Protein AF-A0A562FRX5-F1 (afdb_monomer)

Mean predicted aligned error: 10.09 Å

Radius of gyration: 24.84 Å; Cα contacts (8 Å, |Δi|>4): 226; chains: 1; bounding box: 66×27×72 Å

Sequence (144 aa):
MSGSRTISERTLYAISLVVAALFLCNIYYQLHIAPNWQWGPALDKMPKHMLTDFRAEVYENGKGGYAAGEYIASDAEYNKDLFPEFADGVNANSELVQPLIGDGRTVVAVHKLTVNGSEQTVVDVYHIGPRGGRIDNIQRYIAQ

Nearest PDB structures (foldseek):
  3f40-assembly1_A-2  TM=7.645E-01  e=2.558E-05  Cytophaga hutchinsonii ATCC 33406
  5u35-assembly1_B  TM=6.346E-01  e=2.297E-03  synthetic construct
  5ts4-assembly3_C  TM=6.983E-01  e=3.135E-02  synthetic construct
  6w3w-assembly1_A  TM=5.668E-01  e=8.809E-02  synthetic construct
  3fka-assembly1_D  TM=5.712E-01  e=6.908E-02  Ruegeria pomeroyi DSS-3

Foldseek 3Di:
DPDPDDDDPVVVVVVVVVVVVVVVVVVVCCVPPNVPAAAAPPPPHDLLVLVVVLCCCQAVVQNLCVSCVGAADPQADDDVVVCPSSDHPWNKHKDFPDRWDDDHQKIKTFIFIAGPNDTWTKIKIFGADPPRRHTRYIDIDTDD

Secondary structure (DSSP, 8-state):
--------HHHHHHHHHHHHHHHHHHHHHHHHTS--S---TTTTS-HHHHHHHHHIIIIIS-BHHHHHHHHEEEEEE--GGG-GGGSBT--EEEEESSPPEEETTEEEEEEEEEETTEEEEEEEEEEE-TTTT-EEEEEEEE--

Solvent-accessible surface area (backbone atoms only — not comparable to full-atom values): 7967 Å² total; per-residue (Å²): 133,88,77,85,85,82,77,57,68,69,58,51,52,52,52,52,51,53,50,50,50,52,52,51,52,48,51,49,39,40,68,75,77,56,51,82,66,70,87,34,89,15,74,89,46,57,57,60,57,39,51,51,54,44,46,41,32,24,43,73,66,30,31,6,34,60,33,46,66,60,44,34,41,97,82,38,52,60,67,64,87,81,45,68,46,45,37,62,76,37,72,30,44,69,47,69,77,46,80,74,45,66,58,85,52,36,33,37,44,39,26,40,38,33,47,85,86,48,76,45,47,34,39,37,41,36,33,44,35,97,69,45,46,18,33,36,34,48,47,80,44,74,68,130

pLDDT: mean 86.29, std 11.78, range [41.19, 96.75]

Structure (mmCIF, N/CA/C/O backbone):
data_AF-A0A562FRX5-F1
#
_entry.id   AF-A0A562FRX5-F1
#
loop_
_atom_site.group_PDB
_atom_site.id
_atom_site.type_symbol
_atom_site.label_atom_id
_atom_site.label_alt_id
_atom_site.label_comp_id
_atom_site.label_asym_id
_atom_site.label_entity_id
_atom_site.label_seq_id
_atom_site.pdbx_PDB_ins_code
_atom_site.Cartn_x
_atom_site.Cartn_y
_atom_site.Cartn_z
_atom_site.occupancy
_atom_site.B_iso_or_equiv
_atom_site.auth_seq_id
_atom_site.auth_comp_id
_atom_site.auth_asym_id
_atom_site.a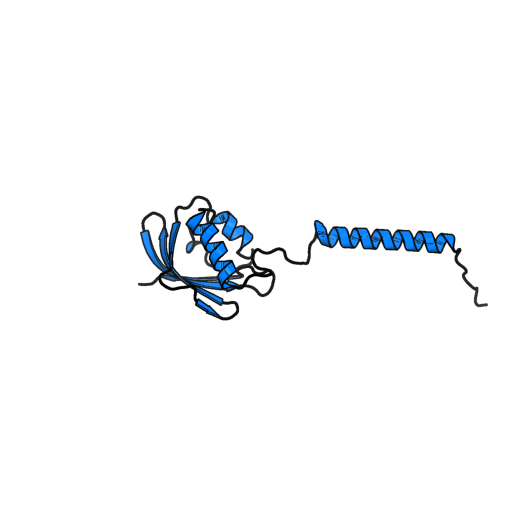uth_atom_id
_atom_site.pdbx_PDB_model_num
ATOM 1 N N . MET A 1 1 ? 44.593 -18.212 -50.077 1.00 41.19 1 MET A N 1
ATOM 2 C CA . MET A 1 1 ? 44.362 -16.810 -50.487 1.00 41.19 1 MET A CA 1
ATOM 3 C C . MET A 1 1 ? 43.396 -16.183 -49.494 1.00 41.19 1 MET A C 1
ATOM 5 O O . MET A 1 1 ? 42.222 -16.522 -49.516 1.00 41.19 1 MET A O 1
ATOM 9 N N . SER A 1 2 ? 43.895 -15.368 -48.560 1.00 50.53 2 SER A N 1
ATOM 10 C CA . SER A 1 2 ? 43.040 -14.636 -47.617 1.00 50.53 2 SER A CA 1
ATOM 11 C C . SER A 1 2 ? 42.538 -13.380 -48.325 1.00 50.53 2 SER A C 1
ATOM 13 O O . SER A 1 2 ? 43.301 -12.439 -48.535 1.00 50.53 2 SER A O 1
ATOM 15 N N . GLY A 1 3 ? 41.299 -13.412 -48.814 1.00 52.69 3 GLY A N 1
ATOM 16 C CA . GLY A 1 3 ? 40.682 -12.256 -49.458 1.00 52.69 3 GLY A CA 1
ATOM 17 C C . GLY A 1 3 ? 40.372 -11.193 -48.411 1.00 52.69 3 GLY A C 1
ATOM 18 O O . GLY A 1 3 ? 39.511 -11.411 -47.560 1.00 52.69 3 GLY A O 1
ATOM 19 N N . SER A 1 4 ? 41.067 -10.056 -48.470 1.00 63.66 4 SER A N 1
ATOM 20 C CA . SER A 1 4 ? 40.719 -8.876 -47.677 1.00 63.66 4 SER A CA 1
ATOM 21 C C . SER A 1 4 ? 39.318 -8.413 -48.081 1.00 63.66 4 SER A C 1
ATOM 23 O O . SER A 1 4 ? 39.108 -7.942 -49.198 1.00 63.66 4 SER A O 1
ATOM 25 N N . ARG A 1 5 ? 38.338 -8.610 -47.195 1.00 73.38 5 ARG A N 1
ATOM 26 C CA . ARG A 1 5 ? 36.984 -8.074 -47.358 1.00 73.38 5 ARG A CA 1
ATOM 27 C C . ARG A 1 5 ? 37.008 -6.624 -46.888 1.00 73.38 5 ARG A C 1
ATOM 29 O O . ARG A 1 5 ? 37.051 -6.374 -45.687 1.00 73.38 5 ARG A O 1
ATOM 36 N N . THR A 1 6 ? 37.009 -5.680 -47.821 1.00 78.62 6 THR A N 1
ATOM 37 C CA . THR A 1 6 ? 36.956 -4.246 -47.520 1.00 78.62 6 THR A CA 1
ATOM 38 C C . THR A 1 6 ? 35.510 -3.747 -47.571 1.00 78.62 6 THR A C 1
ATOM 40 O O . THR A 1 6 ? 34.732 -4.132 -48.442 1.00 78.62 6 THR A O 1
ATOM 43 N N . ILE A 1 7 ? 35.127 -2.907 -46.607 1.00 82.25 7 ILE A N 1
ATOM 44 C CA . ILE A 1 7 ? 33.816 -2.243 -46.536 1.00 82.25 7 ILE A CA 1
ATOM 45 C C . ILE A 1 7 ? 34.018 -0.748 -46.790 1.00 82.25 7 ILE A C 1
ATOM 47 O O . ILE A 1 7 ? 35.010 -0.172 -46.347 1.00 82.25 7 ILE A O 1
ATOM 51 N N . SER A 1 8 ? 33.082 -0.119 -47.509 1.00 87.38 8 SER A N 1
ATOM 52 C CA . SER A 1 8 ? 33.136 1.323 -47.767 1.00 87.38 8 SER A CA 1
ATOM 53 C C . SER A 1 8 ? 32.806 2.130 -46.508 1.00 87.38 8 SER A C 1
ATOM 55 O O . SER A 1 8 ? 31.920 1.762 -45.733 1.00 87.38 8 SER A O 1
ATOM 57 N N . GLU A 1 9 ? 33.470 3.271 -46.332 1.00 87.81 9 GLU A N 1
ATOM 58 C CA . GLU A 1 9 ? 33.265 4.162 -45.183 1.00 87.81 9 GLU A CA 1
ATOM 59 C C . GLU A 1 9 ? 31.805 4.637 -45.070 1.00 87.81 9 GLU A C 1
ATOM 61 O O . GLU A 1 9 ? 31.222 4.656 -43.990 1.00 87.81 9 GLU A O 1
ATOM 66 N N . ARG A 1 10 ? 31.157 4.921 -46.207 1.00 89.56 10 ARG A N 1
ATOM 67 C CA . ARG A 1 10 ? 29.738 5.313 -46.255 1.00 89.56 10 ARG A CA 1
ATOM 68 C C . ARG A 1 10 ? 28.811 4.210 -45.755 1.00 89.56 10 ARG A C 1
ATOM 70 O O . ARG A 1 10 ? 27.828 4.496 -45.080 1.00 89.56 10 ARG A O 1
ATOM 77 N N . THR A 1 11 ? 29.127 2.955 -46.070 1.00 88.12 11 THR A N 1
ATOM 78 C CA . THR A 1 11 ? 28.377 1.797 -45.570 1.00 88.12 11 THR A CA 1
ATOM 79 C C . THR A 1 11 ? 28.539 1.668 -44.058 1.00 88.12 11 THR A C 1
ATOM 81 O O . THR A 1 11 ? 27.559 1.418 -43.365 1.00 88.12 11 THR A O 1
ATOM 84 N N . LEU A 1 12 ? 29.746 1.904 -43.536 1.00 89.50 12 LEU A N 1
ATOM 85 C CA . LEU A 1 12 ? 30.016 1.937 -42.097 1.00 89.50 12 LEU A CA 1
ATOM 86 C C . LEU A 1 12 ? 29.217 3.036 -41.379 1.00 89.50 12 LEU A C 1
ATOM 88 O O . LEU A 1 12 ? 28.585 2.745 -40.366 1.00 89.50 12 LEU A O 1
ATOM 92 N N . TYR A 1 13 ? 29.172 4.256 -41.926 1.00 93.00 13 TYR A N 1
ATOM 93 C CA . TYR A 1 13 ? 28.347 5.339 -41.372 1.00 93.00 13 TYR A CA 1
ATOM 94 C C . TYR A 1 13 ? 26.853 5.025 -41.411 1.00 93.00 13 TYR A C 1
ATOM 96 O O . TYR A 1 13 ? 26.145 5.275 -40.441 1.00 93.00 13 TYR A O 1
ATOM 104 N N . ALA A 1 14 ? 26.355 4.462 -42.513 1.00 93.62 14 ALA A N 1
ATOM 105 C CA . ALA A 1 14 ? 24.947 4.091 -42.607 1.00 93.62 14 ALA A CA 1
ATOM 106 C C . ALA A 1 14 ? 24.585 3.026 -41.560 1.00 93.62 14 ALA A C 1
ATOM 108 O O . ALA A 1 14 ? 23.576 3.156 -40.871 1.00 93.62 14 ALA A O 1
ATOM 109 N N . ILE A 1 15 ? 25.435 2.007 -41.391 1.00 93.81 15 ILE A N 1
ATOM 110 C CA . ILE A 1 15 ? 25.238 0.965 -40.377 1.00 93.81 15 ILE A CA 1
ATOM 111 C C . ILE A 1 15 ? 25.276 1.564 -38.968 1.00 93.81 15 ILE A C 1
ATOM 113 O O . ILE A 1 15 ? 24.410 1.238 -38.160 1.00 93.81 15 ILE A O 1
ATOM 117 N N . SER A 1 16 ? 26.227 2.453 -38.661 1.00 94.06 16 SER A N 1
ATOM 118 C CA . SER A 1 16 ? 26.310 3.057 -37.325 1.00 94.06 16 SER A CA 1
ATOM 119 C C . SER A 1 16 ? 25.078 3.901 -36.996 1.00 94.06 16 SER A C 1
ATOM 121 O O . SER A 1 16 ? 24.575 3.829 -35.877 1.00 94.06 16 SER A O 1
ATOM 123 N N . LEU A 1 17 ? 24.538 4.628 -37.978 1.00 96.00 17 LEU A N 1
ATOM 124 C CA . LEU A 1 17 ? 23.336 5.447 -37.821 1.00 96.00 17 LEU A CA 1
ATOM 125 C C . LEU A 1 17 ? 22.092 4.575 -37.593 1.00 96.00 17 LEU A C 1
ATOM 127 O O . LEU A 1 17 ? 21.287 4.867 -36.710 1.00 96.00 17 LEU A O 1
ATOM 131 N N . VAL A 1 18 ? 21.973 3.458 -38.319 1.00 96.00 18 VAL A N 1
ATOM 132 C CA . VAL A 1 18 ? 20.904 2.468 -38.105 1.00 96.00 18 VAL A CA 1
ATOM 133 C C . VAL A 1 18 ? 20.998 1.853 -36.709 1.00 96.00 18 VAL A C 1
ATOM 135 O O . VAL A 1 18 ? 19.995 1.783 -36.003 1.00 96.00 18 VAL A O 1
ATOM 138 N N . VAL A 1 19 ? 22.194 1.446 -36.279 1.00 96.25 19 VAL A N 1
ATOM 139 C CA . VAL A 1 19 ? 22.406 0.889 -34.936 1.00 96.25 19 VAL A CA 1
ATOM 140 C C . VAL A 1 19 ? 22.052 1.921 -33.865 1.00 96.25 19 VAL A C 1
ATOM 142 O O . VAL A 1 19 ? 21.310 1.599 -32.941 1.00 96.25 19 VAL A O 1
ATOM 145 N N . ALA A 1 20 ? 22.503 3.169 -34.010 1.00 95.25 20 ALA A N 1
ATOM 146 C CA . ALA A 1 20 ? 22.177 4.246 -33.080 1.00 95.25 20 ALA A CA 1
ATOM 147 C C . ALA A 1 20 ? 20.660 4.475 -32.974 1.00 95.25 20 ALA A C 1
ATOM 149 O O . ALA A 1 20 ? 20.135 4.568 -31.865 1.00 95.25 20 ALA A O 1
ATOM 150 N N . ALA A 1 21 ? 19.947 4.495 -34.104 1.00 96.75 21 ALA A N 1
ATOM 151 C CA . ALA A 1 21 ? 18.493 4.632 -34.125 1.00 96.75 21 ALA A CA 1
ATOM 152 C C . ALA A 1 21 ? 17.791 3.461 -33.418 1.00 96.75 21 ALA A C 1
ATOM 154 O O . ALA A 1 21 ? 16.887 3.685 -32.615 1.00 96.75 21 ALA A O 1
ATOM 155 N N . LEU A 1 22 ? 18.239 2.221 -33.645 1.00 96.62 22 LEU A N 1
ATOM 156 C CA . LEU A 1 22 ? 17.694 1.040 -32.967 1.00 96.62 22 LEU A CA 1
ATOM 157 C C . LEU A 1 22 ? 17.911 1.090 -31.449 1.00 96.62 22 LEU A C 1
ATOM 159 O O . LEU A 1 22 ? 16.990 0.773 -30.698 1.00 96.62 22 LEU A O 1
ATOM 163 N N . PHE A 1 23 ? 19.088 1.525 -30.989 1.00 95.94 23 PHE A N 1
ATOM 164 C CA . PHE A 1 23 ? 19.350 1.732 -29.562 1.00 95.94 23 PHE A CA 1
ATOM 165 C C . PHE A 1 23 ? 18.423 2.795 -28.965 1.00 95.94 23 PHE A C 1
ATOM 167 O O . PHE A 1 23 ? 17.840 2.569 -27.907 1.00 95.94 23 PHE A O 1
ATOM 174 N N . LEU A 1 24 ? 18.234 3.920 -29.656 1.00 95.62 24 LEU A N 1
ATOM 175 C CA . LEU A 1 24 ? 17.347 5.000 -29.215 1.00 95.62 24 LEU A CA 1
ATOM 176 C C . LEU A 1 24 ? 15.885 4.546 -29.130 1.00 95.62 24 LEU A C 1
ATOM 178 O O . LEU A 1 24 ? 15.224 4.803 -28.126 1.00 95.62 24 LEU A O 1
ATOM 182 N N . CYS A 1 25 ? 15.395 3.818 -30.137 1.00 93.44 25 CYS A N 1
ATOM 183 C CA . CYS A 1 25 ? 14.054 3.236 -30.117 1.00 93.44 25 CYS A CA 1
ATOM 184 C C . CYS A 1 25 ? 13.889 2.210 -28.990 1.00 93.44 25 CYS A C 1
ATOM 186 O O . CYS A 1 25 ? 12.841 2.178 -28.350 1.00 93.44 25 CYS A O 1
ATOM 188 N N . ASN A 1 26 ? 14.910 1.392 -28.722 1.00 89.88 26 ASN A N 1
ATOM 189 C CA . ASN A 1 26 ? 14.876 0.416 -27.636 1.00 89.88 26 ASN A CA 1
ATOM 190 C C . ASN A 1 26 ? 14.796 1.109 -26.268 1.00 89.88 26 ASN A C 1
ATOM 192 O O . ASN A 1 26 ? 13.917 0.787 -25.473 1.00 89.88 26 ASN A O 1
ATOM 196 N N . ILE A 1 27 ? 15.646 2.114 -26.036 1.00 86.88 27 ILE A N 1
ATOM 197 C CA . ILE A 1 27 ? 15.616 2.946 -24.829 1.00 86.88 27 ILE A CA 1
ATOM 198 C C . ILE A 1 27 ? 14.235 3.596 -24.684 1.00 86.88 27 ILE A C 1
ATOM 200 O O . ILE A 1 27 ? 13.595 3.439 -23.651 1.00 86.88 27 ILE A O 1
ATOM 204 N N . TYR A 1 28 ? 13.717 4.242 -25.733 1.00 87.31 28 TYR A N 1
ATOM 205 C CA . TYR A 1 28 ? 12.381 4.841 -25.716 1.00 87.31 28 TYR A CA 1
ATOM 206 C C . TYR A 1 28 ? 11.287 3.832 -25.339 1.00 87.31 28 TYR A C 1
ATOM 208 O O . TYR A 1 28 ? 10.460 4.126 -24.474 1.00 87.31 28 TYR A O 1
ATOM 216 N N . TYR A 1 29 ? 11.309 2.640 -25.943 1.00 83.69 29 TYR A N 1
ATOM 217 C CA . TYR A 1 29 ? 10.355 1.565 -25.675 1.00 83.69 29 TYR A CA 1
ATOM 218 C C . TYR A 1 29 ? 10.426 1.086 -24.220 1.00 83.69 29 TYR A C 1
ATOM 220 O O . TYR A 1 29 ? 9.392 0.983 -23.559 1.00 83.69 29 TYR A O 1
ATOM 228 N N . GLN A 1 30 ? 11.633 0.854 -23.697 1.00 79.62 30 GLN A N 1
ATOM 229 C CA . GLN A 1 30 ? 11.830 0.480 -22.295 1.00 79.62 30 GLN A CA 1
ATOM 230 C C . GLN A 1 30 ? 11.441 1.605 -21.332 1.00 79.62 30 GLN A C 1
ATOM 232 O O . GLN A 1 30 ? 11.006 1.332 -20.222 1.00 79.62 30 GLN A O 1
ATOM 237 N N . LEU A 1 31 ? 11.566 2.872 -21.726 1.00 78.88 31 LEU A N 1
ATOM 238 C CA . LEU A 1 31 ? 11.167 3.992 -20.879 1.00 78.88 31 LEU A CA 1
ATOM 239 C C . LEU A 1 31 ? 9.643 4.193 -20.828 1.00 78.88 31 LEU A C 1
ATOM 241 O O . LEU A 1 31 ? 9.116 4.464 -19.755 1.00 78.88 31 LEU A O 1
ATOM 245 N N . HIS A 1 32 ? 8.949 4.080 -21.966 1.00 76.19 32 HIS A N 1
ATOM 246 C CA . HIS A 1 32 ? 7.570 4.576 -22.107 1.00 76.19 32 HIS A CA 1
ATOM 247 C C . HIS A 1 32 ? 6.511 3.490 -22.304 1.00 76.19 32 HIS A C 1
ATOM 249 O O . HIS A 1 32 ? 5.342 3.744 -22.032 1.00 76.19 32 HIS A O 1
ATOM 255 N N . ILE A 1 33 ? 6.882 2.312 -22.815 1.00 72.81 33 ILE A N 1
ATOM 256 C CA . ILE A 1 33 ? 5.912 1.278 -23.214 1.00 72.81 33 ILE A CA 1
ATOM 257 C C . ILE A 1 33 ? 6.022 0.044 -22.318 1.00 72.81 33 ILE A C 1
ATOM 259 O O . ILE A 1 33 ? 5.006 -0.463 -21.853 1.00 72.81 33 ILE A O 1
ATOM 263 N N . ALA A 1 34 ? 7.243 -0.423 -22.051 1.00 59.44 34 ALA A N 1
ATOM 264 C CA . ALA A 1 34 ? 7.502 -1.558 -21.166 1.00 59.44 34 ALA A CA 1
ATOM 265 C C . ALA A 1 34 ? 8.564 -1.203 -20.112 1.00 59.44 34 ALA A C 1
ATOM 267 O O . ALA A 1 34 ? 9.674 -1.747 -20.140 1.00 59.44 34 ALA A O 1
ATOM 268 N N . PRO A 1 35 ? 8.253 -0.268 -19.197 1.00 60.12 35 PRO A N 1
ATOM 269 C CA . PRO A 1 35 ? 9.131 0.040 -18.086 1.00 60.12 35 PRO A CA 1
ATOM 270 C C . PRO A 1 35 ? 9.336 -1.189 -17.193 1.00 60.12 35 PRO A C 1
ATOM 272 O O . PRO A 1 35 ? 8.469 -1.569 -16.418 1.00 60.12 35 PRO A O 1
ATOM 275 N N . ASN A 1 36 ? 10.522 -1.800 -17.288 1.00 56.72 36 ASN A N 1
ATOM 276 C CA . ASN A 1 36 ? 10.973 -2.835 -16.346 1.00 56.72 36 ASN A CA 1
ATOM 277 C C . ASN A 1 36 ? 11.406 -2.242 -14.991 1.00 56.72 36 ASN A C 1
ATOM 279 O O . ASN A 1 36 ? 11.399 -2.925 -13.970 1.00 56.72 36 ASN A O 1
ATOM 283 N N . TRP A 1 37 ? 11.796 -0.970 -14.976 1.00 57.09 37 TRP A N 1
ATOM 284 C CA . TRP A 1 37 ? 11.842 -0.123 -13.787 1.00 57.09 37 TRP A CA 1
ATOM 285 C C . TRP A 1 37 ? 10.429 0.151 -13.256 1.00 57.09 37 TRP A C 1
ATOM 287 O O . TRP A 1 37 ? 9.527 0.569 -13.978 1.00 57.09 37 TRP A O 1
ATOM 297 N N . GLN A 1 38 ? 10.238 -0.157 -11.979 1.00 58.59 38 GLN A N 1
ATOM 298 C CA . GLN A 1 38 ? 8.930 -0.167 -11.341 1.00 58.59 38 GLN A CA 1
ATOM 299 C C . GLN A 1 38 ? 8.498 1.267 -11.039 1.00 58.59 38 GLN A C 1
ATOM 301 O O . GLN A 1 38 ? 9.269 2.027 -10.469 1.00 58.59 38 GLN A O 1
ATOM 306 N N . TRP A 1 39 ? 7.268 1.625 -11.405 1.00 57.03 39 TRP A N 1
ATOM 307 C CA . TRP A 1 39 ? 6.564 2.778 -10.852 1.00 57.03 39 TRP A CA 1
ATOM 308 C C . TRP A 1 39 ? 5.587 2.233 -9.820 1.00 57.03 39 TRP A C 1
ATOM 310 O O . TRP A 1 39 ? 4.679 1.470 -10.137 1.00 57.03 39 TRP A O 1
ATOM 320 N N . GLY A 1 40 ? 5.825 2.567 -8.564 1.00 58.41 40 GLY A N 1
ATOM 321 C CA . GLY A 1 40 ? 4.980 2.201 -7.445 1.00 58.41 40 GLY A CA 1
ATOM 322 C C . GLY A 1 40 ? 4.979 3.356 -6.455 1.00 58.41 40 GLY A C 1
ATOM 323 O O . GLY A 1 40 ? 5.972 4.089 -6.382 1.00 58.41 40 GLY A O 1
ATOM 324 N N . PRO A 1 41 ? 3.896 3.535 -5.686 1.00 57.72 41 PRO A N 1
ATOM 325 C CA . PRO A 1 41 ? 3.716 4.698 -4.816 1.00 57.72 41 PRO A CA 1
ATOM 326 C C . PRO A 1 41 ? 4.797 4.841 -3.729 1.00 57.72 41 PRO A C 1
ATOM 328 O O . PRO A 1 41 ? 4.848 5.869 -3.049 1.00 57.72 41 PRO A O 1
ATOM 331 N N . ALA A 1 42 ? 5.677 3.843 -3.575 1.00 59.00 42 ALA A N 1
ATOM 332 C CA . ALA A 1 42 ? 6.701 3.792 -2.542 1.00 59.00 42 ALA A CA 1
ATOM 333 C C . ALA A 1 42 ? 8.121 3.457 -3.008 1.00 59.00 42 ALA A C 1
ATOM 335 O O . ALA A 1 42 ? 8.907 3.005 -2.179 1.00 59.00 42 ALA A O 1
ATOM 336 N N . LEU A 1 43 ? 8.490 3.682 -4.278 1.00 61.44 43 LEU A N 1
ATOM 337 C CA . LEU A 1 43 ? 9.881 3.423 -4.694 1.00 61.44 43 LEU A CA 1
ATOM 338 C C . LEU A 1 43 ? 10.928 4.188 -3.867 1.00 61.44 43 LEU A C 1
ATOM 340 O O . LEU A 1 43 ? 12.008 3.651 -3.651 1.00 61.44 43 LEU A O 1
ATOM 344 N N . ASP A 1 44 ? 10.565 5.355 -3.325 1.00 65.50 44 ASP A N 1
ATOM 345 C CA . ASP A 1 44 ? 11.445 6.190 -2.493 1.00 65.50 44 ASP A CA 1
ATOM 346 C C . ASP A 1 44 ? 10.893 6.455 -1.080 1.00 65.50 44 ASP A C 1
ATOM 348 O O . ASP A 1 44 ? 11.427 7.280 -0.336 1.00 65.50 44 ASP A O 1
ATOM 352 N N . LYS A 1 45 ? 9.800 5.787 -0.683 1.00 74.25 45 LYS A N 1
ATOM 353 C CA . LYS A 1 45 ? 9.144 6.043 0.609 1.00 74.25 45 LYS A CA 1
ATOM 354 C C . LYS A 1 45 ? 9.463 4.951 1.615 1.00 74.25 45 LYS A C 1
ATOM 356 O O . LYS A 1 45 ? 9.478 3.765 1.293 1.00 74.25 45 LYS A O 1
ATOM 361 N N . MET A 1 46 ? 9.646 5.351 2.875 1.00 82.88 46 MET A N 1
ATOM 362 C CA . MET A 1 46 ? 9.701 4.370 3.957 1.00 82.88 46 MET A CA 1
ATOM 363 C C . MET A 1 46 ? 8.358 3.625 4.044 1.00 82.88 46 MET A C 1
ATOM 365 O O . MET A 1 46 ? 7.311 4.258 3.880 1.00 82.88 46 MET A O 1
ATOM 369 N N . PRO A 1 47 ? 8.364 2.327 4.385 1.00 87.50 47 PRO A N 1
ATOM 370 C CA . PRO A 1 47 ? 7.168 1.503 4.564 1.00 87.50 47 PRO A CA 1
ATOM 371 C C . PRO A 1 47 ? 6.026 2.169 5.331 1.00 87.50 47 PRO A C 1
ATOM 373 O O . PRO A 1 47 ? 4.876 2.143 4.900 1.00 87.50 47 PRO A O 1
ATOM 376 N N . LYS A 1 48 ? 6.354 2.849 6.433 1.00 89.06 48 LYS A N 1
ATOM 377 C CA . LYS A 1 48 ? 5.377 3.603 7.224 1.00 89.06 48 LYS A CA 1
ATOM 378 C C . LYS A 1 48 ? 4.680 4.702 6.427 1.00 89.06 48 LYS A C 1
ATOM 380 O O . LYS A 1 48 ? 3.470 4.825 6.528 1.00 89.06 48 LYS A O 1
ATOM 385 N N . HIS A 1 49 ? 5.427 5.483 5.648 1.00 88.94 49 HIS A N 1
ATOM 386 C CA . HIS A 1 49 ? 4.866 6.577 4.853 1.00 88.94 49 HIS A CA 1
ATOM 387 C C . HIS A 1 49 ? 3.978 6.055 3.730 1.00 88.94 49 HIS A C 1
ATOM 389 O O . HIS A 1 49 ? 2.906 6.602 3.507 1.00 88.94 49 HIS A O 1
ATOM 395 N N . MET A 1 50 ? 4.382 4.960 3.081 1.00 89.62 50 MET A N 1
ATOM 396 C CA . MET A 1 50 ? 3.524 4.297 2.102 1.00 89.62 50 MET A CA 1
ATOM 397 C C . MET A 1 50 ? 2.195 3.869 2.722 1.00 89.62 50 MET A C 1
ATOM 399 O O . MET A 1 50 ? 1.146 4.140 2.142 1.00 89.62 50 MET A O 1
ATOM 403 N N . LEU A 1 51 ? 2.230 3.260 3.913 1.00 92.06 51 LEU A N 1
ATOM 404 C CA . LEU A 1 51 ? 1.003 2.848 4.583 1.00 92.06 51 LEU A CA 1
ATOM 405 C C . LEU A 1 51 ? 0.165 4.050 5.041 1.00 92.06 51 LEU A C 1
ATOM 407 O O . LEU A 1 51 ? -1.057 3.988 4.978 1.00 92.06 51 LEU A O 1
ATOM 411 N N . THR A 1 52 ? 0.786 5.150 5.473 1.00 92.62 52 THR A N 1
ATOM 412 C CA . THR A 1 52 ? 0.066 6.396 5.775 1.00 92.62 52 THR A CA 1
ATOM 413 C C . THR A 1 52 ? -0.701 6.901 4.554 1.00 92.62 52 THR A C 1
ATOM 415 O O . THR A 1 52 ? -1.894 7.166 4.668 1.00 92.62 52 THR A O 1
ATOM 418 N N . ASP A 1 53 ? -0.054 6.974 3.390 1.00 91.88 53 ASP A N 1
ATOM 419 C CA . ASP A 1 53 ? -0.694 7.447 2.158 1.00 91.88 53 ASP A CA 1
ATOM 420 C C . ASP A 1 53 ? -1.812 6.498 1.706 1.00 91.88 53 ASP A C 1
ATOM 422 O O . ASP A 1 53 ? -2.905 6.940 1.363 1.00 91.88 53 ASP A O 1
ATOM 426 N N . PHE A 1 54 ? -1.566 5.185 1.772 1.00 93.06 54 PHE A N 1
ATOM 427 C CA . PHE A 1 54 ? -2.582 4.169 1.503 1.00 93.06 54 PHE A CA 1
ATOM 428 C C . PHE A 1 54 ? -3.822 4.373 2.379 1.00 93.06 54 PHE A C 1
ATOM 430 O O . PHE A 1 54 ? -4.948 4.389 1.890 1.00 93.06 54 PHE A O 1
ATOM 437 N N . ARG A 1 55 ? -3.617 4.570 3.685 1.00 93.25 55 ARG A N 1
ATOM 438 C CA . ARG A 1 55 ? -4.706 4.794 4.637 1.00 93.25 55 ARG A CA 1
ATOM 439 C C . ARG A 1 55 ? -5.463 6.087 4.355 1.00 93.25 55 ARG A C 1
ATOM 441 O O . ARG A 1 55 ? -6.679 6.079 4.498 1.00 93.25 55 ARG A O 1
ATOM 448 N N . ALA A 1 56 ? -4.786 7.161 3.955 1.00 92.75 56 ALA A N 1
ATOM 449 C CA . ALA A 1 56 ? -5.452 8.401 3.569 1.00 92.75 56 ALA A CA 1
ATOM 450 C C . ALA A 1 56 ? -6.361 8.181 2.347 1.00 92.75 56 ALA A C 1
ATOM 452 O O . ALA A 1 56 ? -7.520 8.591 2.349 1.00 92.75 56 ALA A O 1
ATOM 453 N N . GLU A 1 57 ? -5.895 7.441 1.337 1.00 91.69 57 GLU A N 1
ATOM 454 C CA . GLU A 1 57 ? -6.730 7.126 0.173 1.00 91.69 57 GLU A CA 1
ATOM 455 C C . GLU A 1 57 ? -7.952 6.268 0.534 1.00 91.69 57 GLU A C 1
ATOM 457 O O . GLU A 1 57 ? -9.059 6.547 0.070 1.00 91.69 57 GLU A O 1
ATOM 462 N N . VAL A 1 58 ? -7.782 5.267 1.402 1.00 93.19 58 VAL A N 1
ATOM 463 C CA . VAL A 1 58 ? -8.885 4.397 1.839 1.00 93.19 58 VAL A CA 1
ATOM 464 C C . VAL A 1 58 ? -9.876 5.147 2.737 1.00 93.19 58 VAL A C 1
ATOM 466 O O . VAL A 1 58 ? -11.069 5.161 2.447 1.00 93.19 58 VAL A O 1
ATOM 469 N N . TYR A 1 59 ? -9.400 5.771 3.818 1.00 92.56 59 TYR A N 1
ATOM 470 C CA . TYR A 1 59 ? -10.248 6.240 4.922 1.00 92.56 59 TYR A CA 1
ATOM 471 C C . TYR A 1 59 ? -10.572 7.738 4.881 1.00 92.56 59 TYR A C 1
ATOM 473 O O . TYR A 1 59 ? -11.617 8.137 5.384 1.00 92.56 59 TYR A O 1
ATOM 481 N N . GLU A 1 60 ? -9.710 8.578 4.301 1.00 90.75 60 GLU A N 1
ATOM 482 C CA . GLU A 1 60 ? -9.966 10.026 4.199 1.00 90.75 60 GLU A CA 1
ATOM 483 C C . GLU A 1 60 ? -10.629 10.376 2.863 1.00 90.75 60 GLU A C 1
ATOM 485 O O . GLU A 1 60 ? -11.581 11.155 2.822 1.00 90.75 60 GLU A O 1
ATOM 490 N N . ASN A 1 61 ? -10.168 9.759 1.769 1.00 89.69 61 ASN A N 1
ATOM 491 C CA . ASN A 1 61 ? -10.674 10.031 0.423 1.00 89.69 61 ASN A CA 1
ATOM 492 C C . ASN A 1 61 ? -11.795 9.078 -0.027 1.00 89.69 61 ASN A C 1
ATOM 494 O O . ASN A 1 61 ? -12.415 9.337 -1.060 1.00 89.69 61 ASN A O 1
ATOM 498 N N . GLY A 1 62 ? -12.056 7.983 0.699 1.00 88.19 62 GLY A N 1
ATOM 499 C CA . GLY A 1 62 ? -13.084 6.992 0.342 1.00 88.19 62 GLY A CA 1
ATOM 500 C C . GLY A 1 62 ? -12.800 6.237 -0.965 1.00 88.19 62 GLY A C 1
ATOM 501 O O . GLY A 1 62 ? -13.724 5.752 -1.625 1.00 88.19 62 GLY A O 1
ATOM 502 N N . LYS A 1 63 ? -11.526 6.168 -1.366 1.00 90.38 63 LYS A N 1
ATOM 503 C CA . LYS A 1 63 ? -11.034 5.583 -2.620 1.00 90.38 63 LYS A CA 1
ATOM 504 C C . LYS A 1 63 ? -10.389 4.217 -2.381 1.00 90.38 63 LYS A C 1
ATOM 506 O O . LYS A 1 63 ? -9.260 3.963 -2.804 1.00 90.38 63 LYS A O 1
ATOM 511 N N . GLY A 1 64 ? -11.091 3.342 -1.663 1.00 90.69 64 GLY A N 1
ATOM 512 C CA . GLY A 1 64 ? -10.584 2.025 -1.277 1.00 90.69 64 GLY A CA 1
ATOM 513 C C . GLY A 1 64 ? -10.172 1.143 -2.458 1.00 90.69 64 GLY A C 1
ATOM 514 O O . GLY A 1 64 ? -9.121 0.505 -2.406 1.00 90.69 64 GLY A O 1
ATOM 515 N N . GLY A 1 65 ? -10.951 1.152 -3.542 1.00 91.62 65 GLY A N 1
ATOM 516 C CA . GLY A 1 65 ? -10.694 0.366 -4.752 1.00 91.62 65 GLY A CA 1
ATOM 517 C C . GLY A 1 65 ? -9.496 0.880 -5.538 1.00 91.62 65 GLY A C 1
ATOM 518 O O . GLY A 1 65 ? -8.631 0.095 -5.931 1.00 91.62 65 GLY A O 1
ATOM 519 N N . TYR A 1 66 ? -9.387 2.201 -5.697 1.00 90.69 66 TYR A N 1
ATOM 520 C CA . TYR A 1 66 ? -8.186 2.824 -6.262 1.00 90.69 66 TYR A CA 1
ATOM 521 C C . TYR A 1 66 ? -6.938 2.517 -5.421 1.00 90.69 66 TYR A C 1
ATOM 523 O O . TYR A 1 66 ? -5.918 2.084 -5.960 1.00 90.69 66 TYR A O 1
ATOM 531 N N . ALA A 1 67 ? -7.022 2.678 -4.098 1.00 91.81 67 ALA A N 1
ATOM 532 C CA . ALA A 1 67 ? -5.913 2.399 -3.192 1.00 91.81 67 ALA A CA 1
ATOM 533 C C . ALA A 1 67 ? -5.473 0.929 -3.276 1.00 91.81 67 ALA A C 1
ATOM 535 O O . ALA A 1 67 ? -4.277 0.644 -3.357 1.00 91.81 67 ALA A O 1
ATOM 536 N N . ALA A 1 68 ? -6.424 -0.007 -3.329 1.00 92.38 68 ALA A N 1
ATOM 537 C CA . ALA A 1 68 ? -6.135 -1.423 -3.514 1.00 92.38 68 ALA A CA 1
ATOM 538 C C . ALA A 1 68 ? -5.476 -1.720 -4.872 1.00 92.38 68 ALA A C 1
ATOM 540 O O . ALA A 1 68 ? -4.581 -2.557 -4.936 1.00 92.38 68 ALA A O 1
ATOM 541 N N . GLY A 1 69 ? -5.863 -1.029 -5.947 1.00 90.19 69 GLY A N 1
ATOM 542 C CA . GLY A 1 69 ? -5.246 -1.195 -7.268 1.00 90.19 69 GLY A CA 1
ATOM 543 C C . GLY A 1 69 ? -3.804 -0.678 -7.358 1.00 90.19 69 GLY A C 1
ATOM 544 O O . GLY A 1 69 ? -2.975 -1.275 -8.048 1.00 90.19 69 GLY A O 1
ATOM 545 N N . GLU A 1 70 ? -3.492 0.411 -6.653 1.00 89.88 70 GLU A N 1
ATOM 546 C CA . GLU A 1 70 ? -2.190 1.082 -6.757 1.00 89.88 70 GLU A CA 1
ATOM 547 C C . GLU A 1 70 ? -1.162 0.620 -5.717 1.00 89.88 70 GLU A C 1
ATOM 549 O O . GLU A 1 70 ? 0.024 0.455 -6.034 1.00 89.88 70 GLU A O 1
ATOM 554 N N . TYR A 1 71 ? -1.596 0.413 -4.471 1.00 90.94 71 TYR A N 1
ATOM 555 C CA . TYR A 1 71 ? -0.706 0.125 -3.344 1.00 90.94 71 TYR A CA 1
ATOM 556 C C . TYR A 1 71 ? -0.545 -1.368 -3.076 1.00 90.94 71 TYR A C 1
ATOM 558 O O . TYR A 1 71 ? 0.494 -1.766 -2.548 1.00 90.94 71 TYR A O 1
ATOM 566 N N . ILE A 1 72 ? -1.529 -2.196 -3.433 1.00 92.12 72 ILE A N 1
ATOM 567 C CA . ILE A 1 72 ? -1.479 -3.644 -3.220 1.00 92.12 72 ILE A CA 1
ATOM 568 C C . ILE A 1 72 ? -0.998 -4.317 -4.507 1.00 92.12 72 ILE A C 1
ATOM 570 O O . ILE A 1 72 ? -1.399 -3.970 -5.618 1.00 92.12 72 ILE A O 1
ATOM 574 N N . ALA A 1 73 ? -0.072 -5.262 -4.375 1.00 90.62 73 ALA A N 1
ATOM 575 C CA . ALA A 1 73 ? 0.393 -6.049 -5.503 1.00 90.62 73 ALA A CA 1
ATOM 576 C C . ALA A 1 73 ? -0.751 -6.931 -6.035 1.00 90.62 73 ALA A C 1
ATOM 578 O O . ALA A 1 73 ? -1.588 -7.423 -5.280 1.00 90.62 73 ALA A O 1
ATOM 579 N N . SER A 1 74 ? -0.804 -7.148 -7.350 1.00 89.06 74 SER A N 1
ATOM 580 C CA . SER A 1 74 ? -1.870 -7.954 -7.967 1.00 89.06 74 SER A CA 1
ATOM 581 C C . SER A 1 74 ? -1.850 -9.422 -7.526 1.00 89.06 74 SER A C 1
ATOM 583 O O . SER A 1 74 ? -2.866 -10.106 -7.612 1.00 89.06 74 SER A O 1
ATOM 585 N N . ASP A 1 75 ? -0.687 -9.893 -7.084 1.00 89.19 75 ASP A N 1
ATOM 586 C CA . ASP A 1 75 ? -0.401 -11.221 -6.547 1.00 89.19 75 ASP A CA 1
ATOM 587 C C . ASP A 1 75 ? -0.326 -11.240 -5.009 1.00 89.19 75 ASP A C 1
ATOM 589 O O . ASP A 1 75 ? 0.140 -12.222 -4.439 1.00 89.19 75 ASP A O 1
ATOM 593 N N . ALA A 1 76 ? -0.782 -10.180 -4.332 1.00 92.19 76 ALA A N 1
ATOM 594 C CA . ALA A 1 76 ? -0.720 -10.100 -2.879 1.00 92.19 76 ALA A CA 1
ATOM 595 C C . ALA A 1 76 ? -1.581 -11.167 -2.183 1.00 92.19 76 ALA A C 1
ATOM 597 O O . ALA A 1 76 ? -2.721 -11.441 -2.571 1.00 92.19 76 ALA A O 1
ATOM 598 N N . GLU A 1 77 ? -1.061 -11.706 -1.086 1.00 94.31 77 GLU A N 1
ATOM 599 C CA . GLU A 1 77 ? -1.721 -12.715 -0.265 1.00 94.31 77 GLU A CA 1
ATOM 600 C C . GLU A 1 77 ? -2.498 -12.060 0.886 1.00 94.31 77 GLU A C 1
ATOM 602 O O . GLU A 1 77 ? -1.919 -11.610 1.876 1.00 94.31 77 GLU A O 1
ATOM 607 N N . TYR A 1 78 ? -3.827 -12.006 0.769 1.00 94.81 78 TYR A N 1
ATOM 608 C CA . TYR A 1 78 ? -4.719 -11.587 1.855 1.00 94.81 78 TYR A CA 1
ATOM 609 C C . TYR A 1 78 ? -6.158 -12.071 1.628 1.00 94.81 78 TYR A C 1
ATOM 611 O O . TYR A 1 78 ? -6.566 -12.378 0.505 1.00 94.81 78 TYR A O 1
ATOM 619 N N . ASN A 1 79 ? -6.952 -12.126 2.700 1.00 92.50 79 ASN A N 1
ATOM 620 C CA . ASN A 1 79 ? -8.370 -12.472 2.612 1.00 92.50 79 ASN A CA 1
ATOM 621 C C . ASN A 1 79 ? -9.217 -11.224 2.326 1.00 92.50 79 ASN A C 1
ATOM 623 O O . ASN A 1 79 ? -9.474 -10.443 3.237 1.00 92.50 79 ASN A O 1
ATOM 627 N N . LYS A 1 80 ? -9.686 -11.070 1.083 1.00 89.31 80 LYS A N 1
ATOM 628 C CA . LYS A 1 80 ? -10.487 -9.919 0.627 1.00 89.31 80 LYS A CA 1
ATOM 629 C C . LYS A 1 80 ? -11.781 -9.708 1.415 1.00 89.31 80 LYS A C 1
ATOM 631 O O . LYS A 1 80 ? -12.170 -8.562 1.614 1.00 89.31 80 LYS A O 1
ATOM 636 N N . ASP A 1 81 ? -12.404 -10.776 1.910 1.00 89.31 81 ASP A N 1
ATOM 637 C CA . ASP A 1 81 ? -13.669 -10.689 2.654 1.00 89.31 81 ASP A CA 1
ATOM 638 C C . ASP A 1 81 ? -13.504 -9.956 3.994 1.00 89.31 81 ASP A C 1
ATOM 640 O O . ASP A 1 81 ? -14.463 -9.405 4.532 1.00 89.31 81 ASP A O 1
ATOM 644 N N . LEU A 1 82 ? -12.277 -9.918 4.528 1.00 90.56 82 LEU A N 1
ATOM 645 C CA . LEU A 1 82 ? -11.955 -9.189 5.753 1.00 90.56 82 LEU A CA 1
ATOM 646 C C . LEU A 1 82 ? -11.752 -7.686 5.532 1.00 90.56 82 LEU A C 1
ATOM 648 O O . LEU A 1 82 ? -11.670 -6.969 6.528 1.00 90.56 82 LEU A O 1
ATOM 652 N N . PHE A 1 83 ? -11.673 -7.211 4.282 1.00 92.88 83 PHE A N 1
ATOM 653 C CA . PHE A 1 83 ? -11.390 -5.810 3.932 1.00 92.88 83 PHE A CA 1
ATOM 654 C C . PHE A 1 83 ? -12.473 -5.212 3.015 1.00 92.88 83 PHE A C 1
ATOM 656 O O . PHE A 1 83 ? -12.182 -4.816 1.881 1.00 92.88 83 PHE A O 1
ATOM 663 N N . PRO A 1 84 ? -13.737 -5.129 3.469 1.00 90.56 84 PRO A N 1
ATOM 664 C CA . PRO A 1 84 ? -14.808 -4.502 2.692 1.00 90.56 84 PRO A CA 1
ATOM 665 C C . PRO A 1 84 ? -14.517 -3.033 2.340 1.00 90.56 84 PRO A C 1
ATOM 667 O O . P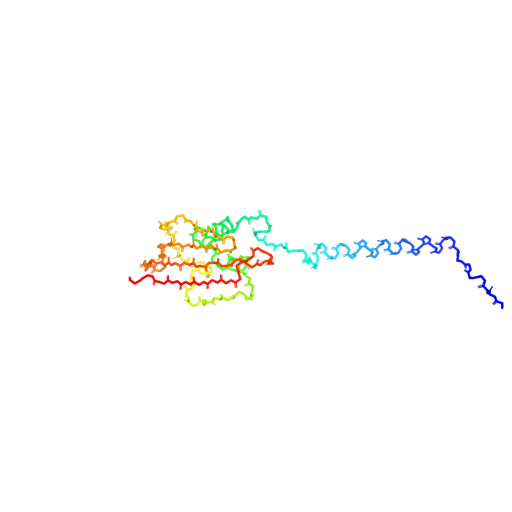RO A 1 84 ? -15.019 -2.535 1.338 1.0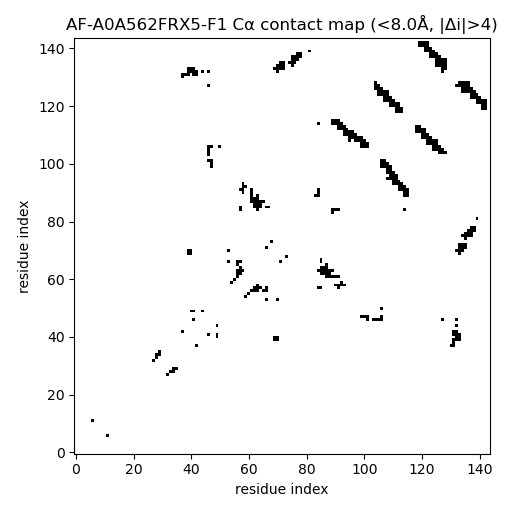0 90.56 84 PRO A O 1
ATOM 670 N N . GLU A 1 85 ? -13.690 -2.340 3.123 1.00 92.06 85 GLU A N 1
ATOM 671 C CA . GLU A 1 85 ? -13.268 -0.956 2.888 1.00 92.06 85 GLU A CA 1
ATOM 672 C C . GLU A 1 85 ? -12.358 -0.766 1.666 1.00 92.06 85 GLU A C 1
ATOM 674 O O . GLU A 1 85 ? -12.141 0.364 1.243 1.00 92.06 85 GLU A O 1
ATOM 679 N N . PHE A 1 86 ? -11.835 -1.843 1.070 1.00 92.75 86 PHE A N 1
ATOM 680 C CA . PHE A 1 86 ? -11.032 -1.768 -0.157 1.00 92.75 86 PHE A CA 1
ATOM 681 C C . PHE A 1 86 ? -11.889 -1.679 -1.428 1.00 92.75 86 PHE A C 1
ATOM 683 O O . PHE A 1 86 ? -11.367 -1.787 -2.534 1.00 92.75 86 PHE A O 1
ATOM 690 N N . ALA A 1 87 ? -13.201 -1.479 -1.300 1.00 89.19 87 ALA A N 1
ATOM 691 C CA . ALA A 1 87 ? -14.074 -1.120 -2.410 1.00 89.19 87 ALA A CA 1
ATOM 692 C C . ALA A 1 87 ? -14.312 0.399 -2.450 1.00 89.19 87 ALA A C 1
ATOM 694 O O . ALA A 1 87 ? -14.391 1.065 -1.417 1.00 89.19 87 ALA A O 1
ATOM 695 N N . ASP A 1 88 ? -14.447 0.959 -3.653 1.00 85.69 88 ASP A N 1
ATOM 696 C CA . ASP A 1 88 ? -14.729 2.387 -3.816 1.00 85.69 88 ASP A CA 1
ATOM 697 C C . ASP A 1 88 ? -16.124 2.753 -3.291 1.00 85.69 88 ASP A C 1
ATOM 699 O O . ASP A 1 88 ? -17.100 2.029 -3.499 1.00 85.69 88 ASP A O 1
ATOM 703 N N . GLY A 1 89 ? -16.223 3.909 -2.628 1.00 79.81 89 GLY A N 1
ATOM 704 C CA . GLY A 1 89 ? -17.490 4.434 -2.112 1.00 79.81 89 GLY A CA 1
ATOM 705 C C . GLY A 1 89 ? -17.975 3.787 -0.811 1.00 79.81 89 GLY A C 1
ATOM 706 O O . GLY A 1 89 ? -19.057 4.134 -0.332 1.00 79.81 89 GLY A O 1
ATOM 707 N N . VAL A 1 90 ? -17.195 2.882 -0.212 1.00 85.38 90 VAL A N 1
ATOM 708 C CA . VAL A 1 90 ? -17.479 2.356 1.127 1.00 85.38 90 VAL A CA 1
ATOM 709 C C . VAL A 1 90 ? -17.141 3.416 2.168 1.00 85.38 90 VAL A C 1
ATOM 711 O O . VAL A 1 90 ? -16.017 3.905 2.239 1.00 85.38 90 VAL A O 1
ATOM 714 N N . ASN A 1 91 ? -18.122 3.763 3.004 1.00 82.94 91 ASN A N 1
ATOM 715 C CA . ASN A 1 91 ? -17.897 4.658 4.132 1.00 82.94 91 ASN A CA 1
ATOM 716 C C . ASN A 1 91 ? -17.267 3.867 5.286 1.00 82.94 91 ASN A C 1
ATOM 718 O O . ASN A 1 91 ? -17.963 3.260 6.108 1.00 82.94 91 ASN A O 1
ATOM 722 N N . ALA A 1 92 ? -15.939 3.842 5.288 1.00 89.00 92 ALA A N 1
ATOM 723 C CA . ALA A 1 92 ? -15.120 3.269 6.338 1.00 89.00 92 ALA A CA 1
ATOM 724 C C . ALA A 1 92 ? -14.319 4.381 7.011 1.00 89.00 92 ALA A C 1
ATOM 726 O O . ALA A 1 92 ? -13.628 5.144 6.343 1.00 89.00 92 ALA A O 1
ATOM 727 N N . ASN A 1 93 ? -14.378 4.444 8.337 1.00 92.00 93 ASN A N 1
ATOM 728 C CA . ASN A 1 93 ? -13.516 5.313 9.123 1.00 92.00 93 ASN A CA 1
ATOM 729 C C . ASN A 1 93 ? -12.514 4.467 9.901 1.00 92.00 93 ASN A C 1
ATOM 731 O O . ASN A 1 93 ? -12.845 3.385 10.392 1.00 92.00 93 ASN A O 1
ATOM 735 N N . SER A 1 94 ? -11.296 4.976 10.045 1.00 93.19 94 SER A N 1
ATOM 736 C CA . SER A 1 94 ? -10.276 4.311 10.825 1.00 93.19 94 SER A CA 1
ATOM 737 C C . SER A 1 94 ? -9.453 5.263 11.683 1.00 93.19 94 SER A C 1
ATOM 739 O O . SER A 1 94 ? -8.696 6.088 11.177 1.00 93.19 94 SER A O 1
ATOM 741 N N . GLU A 1 95 ? -9.495 5.028 12.992 1.00 94.31 95 GLU A N 1
ATOM 742 C CA . GLU A 1 95 ? -8.705 5.753 13.980 1.00 94.31 95 GLU A CA 1
ATOM 743 C C . GLU A 1 95 ? -7.572 4.871 14.517 1.00 94.31 95 GLU A C 1
ATOM 745 O O . GLU A 1 95 ? -7.804 3.783 15.046 1.00 94.31 95 GLU A O 1
ATOM 750 N N . LEU A 1 96 ? -6.326 5.329 14.385 1.00 94.31 96 LEU A N 1
ATOM 751 C CA . LEU A 1 96 ? -5.167 4.629 14.937 1.00 94.31 96 LEU A CA 1
ATOM 752 C C . LEU A 1 96 ? -5.183 4.696 16.470 1.00 94.31 96 LEU A C 1
ATOM 754 O O . LEU A 1 96 ? -5.135 5.776 17.050 1.00 94.31 96 LEU A O 1
ATOM 758 N N . VAL A 1 97 ? -5.178 3.535 17.127 1.00 92.75 97 VAL A N 1
ATOM 759 C CA . VAL A 1 97 ? -5.067 3.427 18.595 1.00 92.75 97 VAL A CA 1
ATOM 760 C C . VAL A 1 97 ? -3.631 3.691 19.045 1.00 92.75 97 VAL A C 1
ATOM 762 O O . VAL A 1 97 ? -3.385 4.197 20.137 1.00 92.75 97 VAL A O 1
ATOM 765 N N . GLN A 1 98 ? -2.669 3.332 18.197 1.00 90.50 98 GLN A N 1
ATOM 766 C CA . GLN A 1 98 ? -1.249 3.587 18.400 1.00 90.50 98 GLN A CA 1
ATOM 767 C C . GLN A 1 98 ? -0.632 4.091 17.094 1.00 90.50 98 GLN A C 1
ATOM 769 O O . GLN A 1 98 ? -1.125 3.747 16.015 1.00 90.50 98 GLN A O 1
ATOM 774 N N . PRO A 1 99 ? 0.462 4.873 17.156 1.00 91.06 99 PRO A N 1
ATOM 775 C CA . PRO A 1 99 ? 1.228 5.206 15.964 1.00 91.06 99 PRO A CA 1
ATOM 776 C C . PRO A 1 99 ? 1.614 3.937 15.202 1.00 91.06 99 PRO A C 1
ATOM 778 O O . PRO A 1 99 ? 1.908 2.914 15.820 1.00 91.06 99 PRO A O 1
ATOM 781 N N . LEU A 1 100 ? 1.664 4.015 13.869 1.00 92.19 100 LEU A N 1
ATOM 782 C CA . LEU A 1 100 ? 2.094 2.888 13.040 1.00 92.19 100 LEU A CA 1
ATOM 783 C C . LEU A 1 100 ? 3.429 2.335 13.549 1.00 92.19 100 LEU A C 1
ATOM 785 O O . LEU A 1 100 ? 4.408 3.076 13.705 1.00 92.19 100 LEU A O 1
ATOM 789 N N . ILE A 1 101 ? 3.480 1.030 13.787 1.00 91.44 101 ILE A N 1
ATOM 790 C CA . ILE A 1 101 ? 4.690 0.327 14.212 1.00 91.44 101 ILE A CA 1
ATOM 791 C C . ILE A 1 101 ? 5.306 -0.251 12.949 1.00 91.44 101 ILE A C 1
ATOM 793 O O . ILE A 1 101 ? 4.622 -0.901 12.176 1.00 91.44 101 ILE A O 1
ATOM 797 N N . GLY A 1 102 ? 6.574 0.035 12.687 1.00 87.88 102 GLY A N 1
ATOM 798 C CA . GLY A 1 102 ? 7.231 -0.405 11.462 1.00 87.88 102 GLY A CA 1
ATOM 799 C C . GLY A 1 102 ? 8.589 -0.967 11.807 1.00 87.88 102 GLY A C 1
ATOM 800 O O . GLY A 1 102 ? 9.362 -0.282 12.476 1.00 87.88 102 GLY A O 1
ATOM 801 N N . ASP A 1 103 ? 8.843 -2.186 11.351 1.00 86.00 103 ASP A N 1
ATOM 802 C CA . ASP A 1 103 ? 10.121 -2.874 11.462 1.00 86.00 103 ASP A CA 1
ATOM 803 C C . ASP A 1 103 ? 10.507 -3.407 10.081 1.00 86.00 103 ASP A C 1
ATOM 805 O O . ASP A 1 103 ? 9.824 -4.253 9.496 1.00 86.00 103 ASP A O 1
ATOM 809 N N . GLY A 1 104 ? 11.573 -2.841 9.514 1.00 86.06 104 GLY A N 1
ATOM 810 C CA . GLY A 1 104 ? 11.986 -3.124 8.147 1.00 86.06 104 GLY A CA 1
ATOM 811 C C . GLY A 1 104 ? 10.839 -2.918 7.157 1.00 86.06 104 GLY A C 1
ATOM 812 O O . GLY A 1 104 ? 10.405 -1.792 6.931 1.00 86.06 104 GLY A O 1
ATOM 813 N N . ARG A 1 105 ? 10.373 -4.016 6.553 1.00 88.75 105 ARG A N 1
ATOM 814 C CA . ARG A 1 105 ? 9.334 -4.048 5.507 1.00 88.75 105 ARG A CA 1
ATOM 815 C C . ARG A 1 105 ? 7.941 -4.384 6.034 1.00 88.75 105 ARG A C 1
ATOM 817 O O . ARG A 1 105 ? 6.996 -4.419 5.251 1.00 88.75 105 ARG A O 1
ATOM 824 N N . THR A 1 106 ? 7.825 -4.618 7.334 1.00 92.50 106 THR A N 1
ATOM 825 C CA . THR A 1 106 ? 6.567 -4.946 7.992 1.00 92.50 106 THR A CA 1
ATOM 826 C C . THR A 1 106 ? 6.062 -3.720 8.729 1.00 92.50 106 THR A C 1
ATOM 828 O O . THR A 1 106 ? 6.798 -3.087 9.488 1.00 92.50 106 THR A O 1
ATOM 831 N N . VAL A 1 107 ? 4.796 -3.381 8.516 1.00 94.31 107 VAL A N 1
ATOM 832 C CA . VAL A 1 107 ? 4.125 -2.281 9.200 1.00 94.31 107 VAL A CA 1
ATOM 833 C C . VAL A 1 107 ? 2.849 -2.803 9.837 1.00 94.31 107 VAL A C 1
ATOM 835 O O . VAL A 1 107 ? 2.038 -3.448 9.186 1.00 94.31 107 VAL A O 1
ATOM 838 N N . VAL A 1 108 ? 2.670 -2.515 11.118 1.00 95.50 108 VAL A N 1
ATOM 839 C CA . VAL A 1 108 ? 1.501 -2.897 11.901 1.00 95.50 108 VAL A CA 1
ATOM 840 C C . VAL A 1 108 ? 0.675 -1.652 12.195 1.00 95.50 108 VAL A C 1
ATOM 842 O O . VAL A 1 108 ? 1.189 -0.649 12.703 1.00 95.50 108 VAL A O 1
ATOM 845 N N . ALA A 1 109 ? -0.615 -1.731 11.885 1.00 95.62 109 ALA A N 1
ATOM 846 C CA . ALA A 1 109 ? -1.611 -0.737 12.237 1.00 95.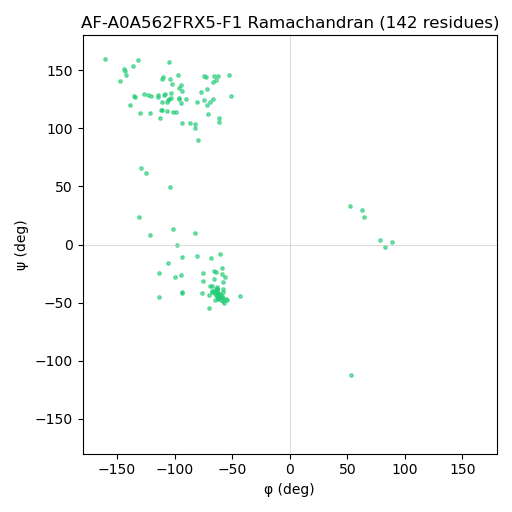62 109 ALA A CA 1
ATOM 847 C C . ALA A 1 109 ? -2.568 -1.327 13.274 1.00 95.62 109 ALA A C 1
ATOM 849 O O . ALA A 1 109 ? -3.304 -2.268 12.991 1.00 95.62 109 ALA A O 1
ATOM 850 N N . VAL A 1 110 ? -2.571 -0.750 14.473 1.00 95.62 110 VAL A N 1
ATOM 851 C CA . VAL A 1 110 ? -3.593 -1.028 15.486 1.00 95.62 110 VAL A CA 1
ATOM 852 C C . VAL A 1 110 ? -4.602 0.103 15.408 1.00 95.62 110 VAL A C 1
ATOM 854 O O . VAL A 1 110 ? -4.261 1.258 15.671 1.00 95.62 110 VAL A O 1
ATOM 857 N N . HIS A 1 111 ? -5.828 -0.206 15.006 1.00 95.56 111 HIS A N 1
ATOM 858 C CA . HIS A 1 111 ? -6.848 0.803 14.746 1.00 95.56 111 HIS A CA 1
ATOM 859 C C . HIS A 1 111 ? -8.239 0.347 15.166 1.00 95.56 111 HIS A C 1
ATOM 861 O O . HIS A 1 111 ? -8.581 -0.834 15.120 1.00 95.56 111 HIS A O 1
ATOM 867 N N . LYS A 1 112 ? -9.049 1.324 15.556 1.00 95.50 112 LYS A N 1
ATOM 868 C CA . LYS A 1 112 ? -10.496 1.194 15.588 1.00 95.50 112 LYS A CA 1
ATOM 869 C C . LYS A 1 112 ? -11.001 1.407 14.175 1.00 95.50 112 LYS A C 1
ATOM 871 O O . LYS A 1 112 ? -10.705 2.425 13.547 1.00 95.50 112 LYS A O 1
ATOM 876 N N . LEU A 1 113 ? -11.704 0.414 13.668 1.00 94.50 113 LEU A N 1
ATOM 877 C CA . LEU A 1 113 ? -12.278 0.398 12.341 1.00 94.50 113 LEU A CA 1
ATOM 878 C C . LEU A 1 113 ? -13.794 0.476 12.483 1.00 94.50 113 LEU A C 1
ATOM 880 O O . LEU A 1 113 ? -14.406 -0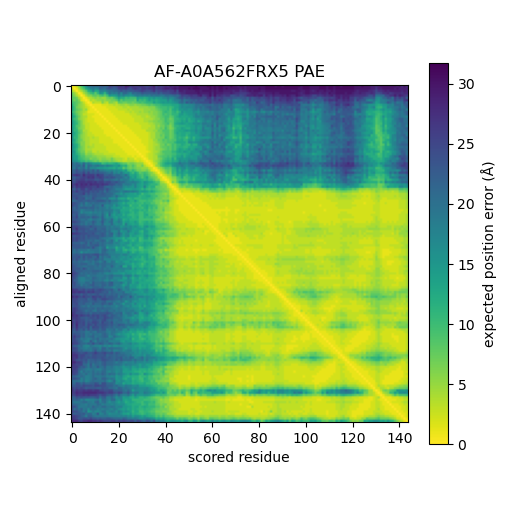.389 13.110 1.00 94.50 113 LEU A O 1
ATOM 884 N N . THR A 1 114 ? -14.384 1.494 11.870 1.00 93.25 114 THR A N 1
ATOM 885 C CA . THR A 1 114 ? -15.831 1.663 11.791 1.00 93.25 114 THR A CA 1
ATOM 886 C C . THR A 1 114 ? -16.253 1.499 10.344 1.00 93.25 114 THR A C 1
ATOM 888 O O . THR A 1 114 ? -15.985 2.365 9.515 1.00 93.25 114 THR A O 1
ATOM 891 N N . VAL A 1 115 ? -16.923 0.392 10.037 1.00 88.44 115 VAL A N 1
ATOM 892 C CA . VAL A 1 115 ? -17.438 0.094 8.693 1.00 88.44 115 VAL A CA 1
ATOM 893 C C . VAL A 1 115 ? -18.935 -0.130 8.802 1.00 88.44 115 VAL A C 1
ATOM 895 O O . VAL A 1 115 ? -19.390 -0.911 9.637 1.00 88.44 115 VAL A O 1
ATOM 898 N N . ASN A 1 116 ? -19.718 0.567 7.975 1.00 82.69 116 ASN A N 1
ATOM 899 C CA . ASN A 1 116 ? -21.182 0.444 7.947 1.00 82.69 116 ASN A CA 1
ATOM 900 C C . ASN A 1 116 ? -21.849 0.610 9.333 1.00 82.69 116 ASN A C 1
ATOM 902 O O . ASN A 1 116 ? -22.860 -0.023 9.626 1.00 82.69 116 ASN A O 1
ATOM 906 N N . GLY A 1 117 ? -21.269 1.449 10.200 1.00 82.12 117 GLY A N 1
ATOM 907 C CA . GLY A 1 117 ? -21.774 1.722 11.551 1.00 82.12 117 GLY A CA 1
ATOM 908 C C . 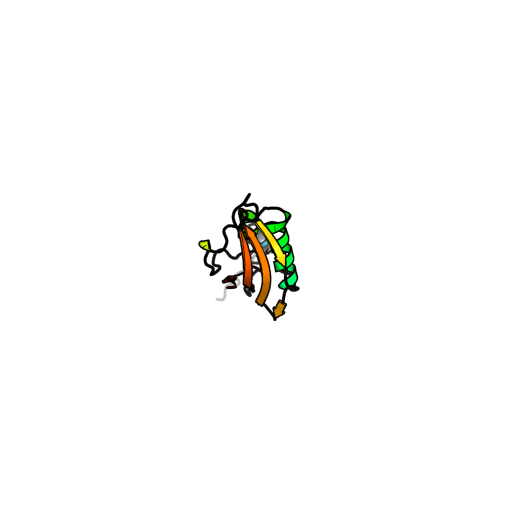GLY A 1 117 ? -21.374 0.709 12.630 1.00 82.12 117 GLY A C 1
ATOM 909 O O . GLY A 1 117 ? -21.698 0.932 13.793 1.00 82.12 117 GLY A O 1
ATOM 910 N N . SER A 1 118 ? -20.651 -0.361 12.287 1.00 86.94 118 SER A N 1
ATOM 911 C CA . SER A 1 118 ? -20.079 -1.293 13.264 1.00 86.94 118 SER A CA 1
ATOM 912 C C . SER A 1 118 ? -18.638 -0.902 13.584 1.00 86.94 118 SER A C 1
ATOM 914 O O . SER A 1 118 ? -17.805 -0.865 12.680 1.00 86.94 118 SER A O 1
ATOM 916 N N . GLU A 1 119 ? -18.345 -0.634 14.859 1.00 92.19 119 GLU A N 1
ATOM 917 C CA . GLU A 1 119 ? -16.989 -0.365 15.356 1.00 92.19 119 GLU A CA 1
ATOM 918 C C . GLU A 1 119 ? -16.348 -1.658 15.871 1.00 92.19 119 GLU A C 1
ATOM 920 O O . GLU A 1 119 ? -16.951 -2.405 16.641 1.00 92.19 119 GLU A O 1
ATOM 925 N N . GLN A 1 120 ? -15.110 -1.911 15.460 1.00 93.44 120 GLN A N 1
ATOM 926 C CA . GLN A 1 120 ? -14.293 -3.020 15.939 1.00 93.44 120 GLN A CA 1
ATOM 927 C C . GLN A 1 120 ? -12.837 -2.582 16.073 1.00 93.44 120 GLN A C 1
ATOM 929 O O . GLN A 1 120 ? -12.342 -1.775 15.290 1.00 93.44 120 GLN A O 1
ATOM 934 N N . THR A 1 121 ? -12.130 -3.122 17.063 1.00 94.94 121 THR A N 1
ATOM 935 C CA . THR A 1 121 ? -10.680 -2.923 17.166 1.00 94.94 121 THR A CA 1
ATOM 936 C C . THR A 1 121 ? -9.983 -4.035 16.407 1.00 94.94 121 THR A C 1
ATOM 938 O O . THR A 1 121 ? -10.229 -5.213 16.667 1.00 94.94 121 THR A O 1
ATOM 941 N N . VAL A 1 122 ? -9.112 -3.669 15.473 1.00 95.12 122 VAL A N 1
ATOM 942 C CA . VAL A 1 122 ? -8.379 -4.638 14.663 1.00 95.12 122 VAL A CA 1
ATOM 943 C C . VAL A 1 122 ? -6.889 -4.304 14.628 1.00 95.12 122 VAL A C 1
ATOM 945 O O . VAL A 1 122 ? -6.453 -3.185 14.924 1.00 95.12 122 VAL A O 1
ATOM 948 N N . VAL A 1 123 ? -6.100 -5.322 14.315 1.00 95.75 123 VAL A N 1
ATOM 949 C CA . VAL A 1 123 ? -4.661 -5.243 14.105 1.00 95.75 123 VAL A CA 1
ATOM 950 C C . VAL A 1 123 ? -4.387 -5.735 12.700 1.00 95.75 123 VAL A C 1
ATOM 952 O O . VAL A 1 123 ? -4.559 -6.917 12.409 1.00 95.75 123 VAL A O 1
ATOM 955 N N . ASP A 1 124 ? -3.932 -4.830 11.851 1.00 96.06 124 ASP A N 1
ATOM 956 C CA . ASP A 1 124 ? -3.535 -5.152 10.493 1.00 96.06 124 ASP A CA 1
ATOM 957 C C . ASP A 1 124 ? -2.013 -5.189 10.394 1.00 96.06 124 ASP A C 1
ATOM 959 O O . ASP A 1 124 ? -1.326 -4.226 10.747 1.00 96.06 124 ASP A O 1
ATOM 963 N N . VAL A 1 125 ? -1.483 -6.298 9.893 1.00 96.00 125 VAL A N 1
ATOM 964 C CA . VAL A 1 125 ? -0.064 -6.494 9.606 1.00 96.00 125 VAL A CA 1
ATOM 965 C C . VAL A 1 125 ? 0.118 -6.450 8.097 1.00 96.00 125 VAL A C 1
ATOM 967 O O . VAL A 1 125 ? -0.374 -7.318 7.380 1.00 96.00 125 VAL A O 1
ATOM 970 N N . TYR A 1 126 ? 0.833 -5.434 7.629 1.00 95.31 126 TYR A N 1
ATOM 971 C CA . TYR A 1 126 ? 1.154 -5.202 6.229 1.00 95.31 126 TYR A CA 1
ATOM 972 C C . TYR A 1 126 ? 2.609 -5.577 5.982 1.00 95.31 126 TYR A C 1
ATOM 974 O O . TYR A 1 126 ? 3.508 -5.035 6.629 1.00 95.31 126 TYR A O 1
ATOM 982 N N . HIS A 1 127 ? 2.855 -6.460 5.023 1.00 94.12 127 HIS A N 1
ATOM 9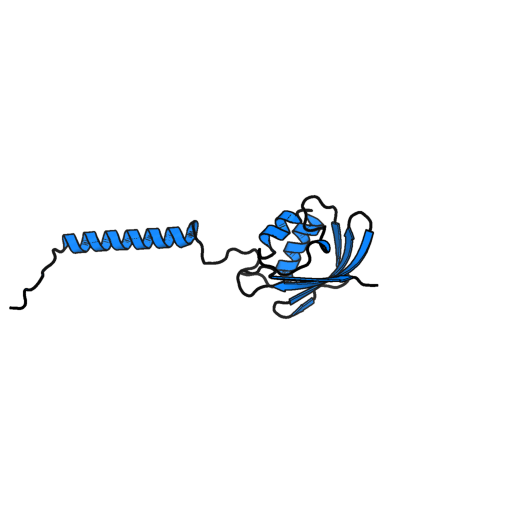83 C CA . HIS A 1 127 ? 4.192 -6.687 4.493 1.00 94.12 127 HIS A CA 1
ATOM 984 C C . HIS A 1 127 ? 4.318 -5.987 3.142 1.00 94.12 127 HIS A C 1
ATOM 986 O O . HIS A 1 127 ? 3.391 -5.977 2.329 1.00 94.12 127 HIS A O 1
ATOM 992 N N . ILE A 1 128 ? 5.459 -5.341 2.926 1.00 90.25 128 ILE A N 1
ATOM 993 C CA . ILE A 1 128 ? 5.753 -4.633 1.685 1.00 90.25 128 ILE A CA 1
ATOM 994 C C . ILE A 1 128 ? 6.756 -5.460 0.901 1.00 90.25 128 ILE A C 1
ATOM 996 O O . ILE A 1 128 ? 7.867 -5.702 1.373 1.00 90.25 128 ILE A O 1
ATOM 1000 N N . GLY A 1 129 ? 6.437 -5.811 -0.338 1.00 84.50 129 GLY A N 1
ATOM 1001 C CA . GLY A 1 129 ? 7.258 -6.695 -1.159 1.00 84.50 129 GLY A CA 1
ATOM 1002 C C . GLY A 1 129 ? 8.529 -6.042 -1.703 1.00 84.50 129 GLY A C 1
ATOM 1003 O O . GLY A 1 129 ? 8.526 -4.851 -2.033 1.00 84.50 129 GLY A O 1
ATOM 1004 N N . PRO A 1 130 ? 9.644 -6.795 -1.821 1.00 74.88 130 PRO A N 1
ATOM 1005 C CA . PRO A 1 130 ? 10.975 -6.276 -2.177 1.00 74.88 130 PRO A CA 1
ATOM 1006 C C . PRO A 1 130 ? 11.024 -5.565 -3.532 1.00 74.88 130 PRO A C 1
ATOM 1008 O O . PRO A 1 130 ? 11.933 -4.781 -3.790 1.00 74.88 130 PRO A O 1
ATOM 1011 N N . ARG A 1 131 ? 10.041 -5.843 -4.387 1.00 63.91 131 ARG A N 1
ATOM 1012 C CA . ARG A 1 131 ? 9.899 -5.340 -5.744 1.00 63.91 131 ARG A CA 1
ATOM 1013 C C . ARG A 1 131 ? 8.711 -4.375 -5.797 1.00 63.91 131 ARG A C 1
ATOM 1015 O O . ARG A 1 131 ? 7.579 -4.784 -5.583 1.00 63.91 131 ARG A O 1
ATOM 1022 N N . GLY A 1 132 ? 8.973 -3.101 -6.083 1.00 59.91 132 GLY A N 1
ATOM 1023 C CA . GLY A 1 132 ? 7.950 -2.126 -6.478 1.00 59.91 132 GLY A CA 1
ATOM 1024 C C . GLY A 1 132 ? 7.270 -1.356 -5.350 1.00 59.91 132 GLY A C 1
ATOM 1025 O O . GLY A 1 132 ? 6.396 -0.544 -5.637 1.00 59.91 132 GLY A O 1
ATOM 1026 N N . GLY A 1 133 ? 7.653 -1.570 -4.086 1.00 79.38 133 GLY A N 1
ATOM 1027 C CA . GLY A 1 133 ? 7.107 -0.788 -2.971 1.00 79.38 133 GLY A CA 1
ATOM 1028 C C . GLY A 1 133 ? 5.595 -0.963 -2.791 1.00 79.38 133 GLY A C 1
ATOM 1029 O O . GLY A 1 133 ? 4.913 -0.036 -2.365 1.00 79.38 133 GLY A O 1
ATOM 1030 N N . ARG A 1 134 ? 5.065 -2.135 -3.148 1.00 89.19 134 ARG A N 1
ATOM 1031 C CA . ARG A 1 134 ? 3.655 -2.495 -2.971 1.0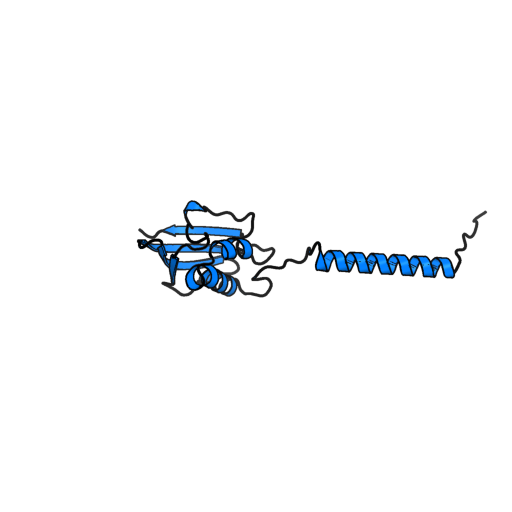0 89.19 134 ARG A CA 1
ATOM 1032 C C . ARG A 1 134 ? 3.488 -3.470 -1.815 1.00 89.19 134 ARG A C 1
ATOM 1034 O O . ARG A 1 134 ? 4.431 -4.165 -1.442 1.00 89.19 134 ARG A O 1
ATOM 1041 N N . ILE A 1 135 ? 2.290 -3.500 -1.256 1.00 92.25 135 ILE A N 1
ATOM 1042 C CA . ILE A 1 135 ? 1.884 -4.448 -0.224 1.00 92.25 135 ILE A CA 1
ATOM 1043 C C . ILE A 1 135 ? 1.721 -5.818 -0.887 1.00 92.25 135 ILE A C 1
ATOM 1045 O O . ILE A 1 135 ? 0.934 -5.947 -1.821 1.00 92.25 135 ILE A O 1
ATOM 1049 N N . ASP A 1 136 ? 2.474 -6.819 -0.441 1.00 93.12 136 ASP A N 1
ATOM 1050 C CA . ASP A 1 136 ? 2.424 -8.192 -0.967 1.00 93.12 136 ASP A CA 1
ATOM 1051 C C . ASP A 1 136 ? 1.720 -9.166 -0.010 1.00 93.12 136 ASP A C 1
ATOM 1053 O O . ASP A 1 136 ? 1.304 -10.243 -0.429 1.00 93.12 136 ASP A O 1
ATOM 1057 N N . ASN A 1 137 ? 1.528 -8.793 1.256 1.00 94.88 137 ASN A N 1
ATOM 1058 C CA . ASN A 1 137 ? 0.756 -9.577 2.213 1.00 94.88 137 ASN A CA 1
ATOM 1059 C C . ASN A 1 137 ? 0.031 -8.669 3.213 1.00 94.88 137 ASN A C 1
ATOM 1061 O O . ASN A 1 137 ? 0.590 -7.665 3.669 1.00 94.88 137 ASN A O 1
ATOM 1065 N N . ILE A 1 138 ? -1.210 -9.030 3.555 1.00 96.38 138 ILE A N 1
ATOM 1066 C CA . ILE A 1 138 ? -1.990 -8.363 4.603 1.00 96.38 138 ILE A CA 1
ATOM 1067 C C . ILE A 1 138 ? -2.661 -9.411 5.485 1.00 96.38 138 ILE A C 1
ATOM 1069 O O . ILE A 1 138 ? -3.400 -10.273 5.006 1.00 96.38 138 ILE A O 1
ATOM 1073 N N . GLN A 1 139 ? -2.464 -9.288 6.794 1.00 96.44 139 GLN A N 1
ATOM 1074 C CA . GLN A 1 139 ? -3.147 -10.100 7.798 1.00 96.44 139 GLN A CA 1
ATOM 1075 C C . GLN A 1 139 ? -3.935 -9.200 8.739 1.00 96.44 139 GL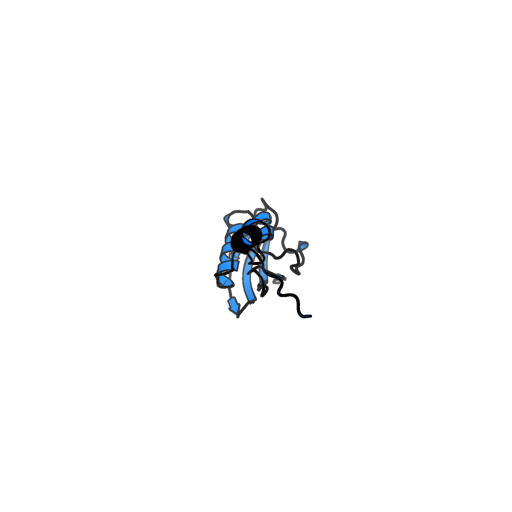N A C 1
ATOM 1077 O O . GLN A 1 139 ? -3.367 -8.281 9.321 1.00 96.44 139 GLN A O 1
ATOM 1082 N N . ARG A 1 140 ? -5.227 -9.486 8.916 1.00 95.81 140 ARG A N 1
ATOM 1083 C CA . ARG A 1 140 ? -6.095 -8.794 9.873 1.00 95.81 140 ARG A CA 1
ATOM 1084 C C . ARG A 1 140 ? -6.418 -9.702 11.049 1.00 95.81 140 ARG A C 1
ATOM 1086 O O . ARG A 1 140 ? -6.895 -10.819 10.861 1.00 95.81 140 ARG A O 1
ATOM 1093 N N . TYR A 1 141 ? -6.221 -9.182 12.252 1.00 94.62 141 TYR A N 1
ATOM 1094 C CA . TYR A 1 141 ? -6.622 -9.800 13.509 1.00 94.62 141 TYR A CA 1
ATOM 1095 C C . TYR A 1 141 ? -7.690 -8.928 14.165 1.00 94.62 141 TYR A C 1
ATOM 1097 O O . TYR A 1 141 ? -7.488 -7.731 14.344 1.00 94.62 141 TYR A O 1
ATOM 1105 N N . ILE A 1 142 ? -8.828 -9.514 14.527 1.00 91.81 142 ILE A N 1
ATOM 1106 C CA . ILE A 1 142 ? -9.920 -8.803 15.203 1.00 91.81 142 ILE A CA 1
ATOM 1107 C C . ILE A 1 142 ? -9.771 -9.044 16.704 1.00 91.81 142 ILE A C 1
ATOM 1109 O O . ILE A 1 142 ? -9.681 -10.194 17.135 1.00 91.81 142 ILE A O 1
ATOM 1113 N N . ALA A 1 143 ? -9.706 -7.970 17.490 1.00 86.19 143 ALA A N 1
ATOM 1114 C CA . ALA A 1 143 ? -9.662 -8.078 18.942 1.00 86.19 143 ALA A CA 1
ATOM 1115 C C . ALA A 1 143 ? -11.039 -8.513 19.474 1.00 86.19 143 ALA A C 1
ATOM 1117 O O . ALA A 1 143 ? -12.062 -7.978 19.042 1.00 86.19 143 ALA A O 1
ATOM 1118 N N . GLN A 1 144 ? -11.045 -9.488 20.387 1.00 71.56 144 GLN A N 1
ATOM 1119 C CA . GLN A 1 144 ? -12.233 -9.972 21.102 1.00 71.56 144 GLN A CA 1
ATOM 1120 C C . GLN A 1 144 ? -12.359 -9.316 22.474 1.00 71.56 144 GLN A C 1
ATOM 1122 O O . GLN A 1 144 ? -11.302 -9.069 23.101 1.00 71.56 144 GLN A O 1
#